Protein AF-A0AA90TKB2-F1 (afdb_monomer_lite)

Foldseek 3Di:
DDPDDLVVLVVQLVVQQDDVVLVVVCVVVVVVVRNVSVVVNVVSSVVSCVVRPRPPPD

pLDDT: mean 83.45, std 15.47, range [37.28, 96.06]

Structure (mmCIF, N/CA/C/O backbone):
data_AF-A0AA90TKB2-F1
#
_entry.id   AF-A0AA90TKB2-F1
#
loop_
_atom_site.group_PDB
_atom_site.id
_atom_site.type_symbol
_atom_site.label_atom_id
_atom_site.label_alt_id
_atom_site.label_comp_id
_atom_site.label_asym_id
_atom_site.label_entity_id
_ato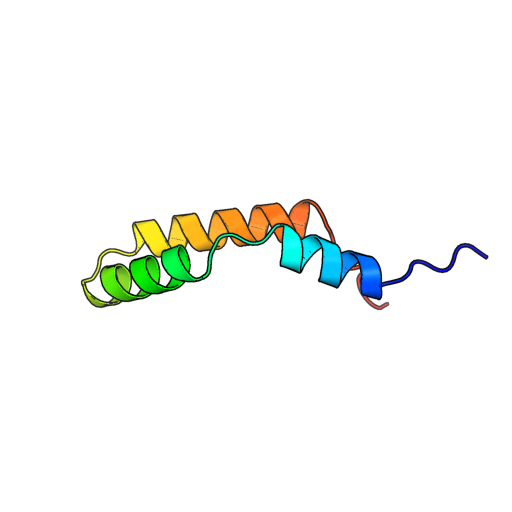m_site.label_seq_id
_atom_site.pdbx_PDB_ins_code
_atom_site.Cartn_x
_atom_site.Cartn_y
_atom_site.Cartn_z
_atom_site.occupancy
_atom_site.B_iso_or_equiv
_atom_site.auth_seq_id
_atom_site.auth_comp_id
_atom_site.auth_asym_id
_atom_site.auth_atom_id
_atom_site.pdbx_PDB_model_num
ATOM 1 N N . MET A 1 1 ? 18.737 0.497 -29.966 1.00 37.28 1 MET A N 1
ATOM 2 C CA . MET A 1 1 ? 17.592 1.179 -29.330 1.00 37.28 1 MET A CA 1
ATOM 3 C C . MET A 1 1 ? 17.202 0.355 -28.119 1.00 37.28 1 MET A C 1
ATOM 5 O O . MET A 1 1 ? 16.776 -0.776 -28.298 1.00 37.28 1 MET A O 1
ATOM 9 N N . ILE A 1 2 ? 17.475 0.845 -26.909 1.00 46.47 2 ILE A N 1
ATOM 10 C CA . ILE A 1 2 ? 17.092 0.143 -25.677 1.00 46.47 2 ILE A CA 1
ATOM 11 C C . ILE A 1 2 ? 15.636 0.521 -25.420 1.00 46.47 2 ILE A C 1
ATOM 13 O O . ILE A 1 2 ? 15.341 1.660 -25.068 1.00 46.47 2 ILE A O 1
ATOM 17 N N . ILE A 1 3 ? 14.723 -0.403 -25.707 1.00 52.44 3 ILE A N 1
ATOM 18 C CA . ILE A 1 3 ? 13.300 -0.232 -25.425 1.00 52.44 3 ILE A CA 1
ATOM 19 C C . ILE A 1 3 ? 13.130 -0.515 -23.933 1.00 52.44 3 ILE A C 1
ATOM 21 O O . ILE A 1 3 ? 13.204 -1.668 -23.511 1.00 52.44 3 ILE A O 1
ATOM 25 N N . TYR A 1 4 ? 12.947 0.530 -23.128 1.00 53.25 4 TYR A N 1
ATOM 26 C CA . TYR A 1 4 ? 12.522 0.372 -21.740 1.00 53.25 4 TYR A CA 1
ATOM 27 C C . TYR A 1 4 ? 11.102 -0.208 -21.747 1.00 53.25 4 TYR A C 1
ATOM 29 O O . TYR A 1 4 ? 10.155 0.480 -22.129 1.00 53.25 4 TYR A O 1
ATOM 37 N N . HIS A 1 5 ? 10.946 -1.479 -21.370 1.00 54.19 5 HIS A N 1
ATOM 38 C CA . HIS A 1 5 ? 9.629 -2.091 -21.210 1.00 54.19 5 HIS A CA 1
ATOM 39 C C . HIS A 1 5 ? 8.981 -1.526 -19.941 1.00 54.19 5 HIS A C 1
ATOM 41 O O . HIS A 1 5 ? 9.319 -1.896 -18.820 1.00 54.19 5 HIS A O 1
ATOM 47 N N . TYR A 1 6 ? 8.044 -0.591 -20.108 1.00 59.41 6 TYR A N 1
ATOM 48 C CA . TYR A 1 6 ? 7.223 -0.075 -19.005 1.00 59.41 6 TYR A CA 1
ATOM 49 C C . TYR A 1 6 ? 6.432 -1.180 -18.289 1.00 59.41 6 TYR A C 1
ATOM 51 O O . TYR A 1 6 ? 6.135 -1.043 -17.102 1.00 59.41 6 TYR A O 1
ATOM 59 N N . GLU A 1 7 ? 6.121 -2.269 -18.998 1.00 58.75 7 GLU A N 1
ATOM 60 C CA . GLU A 1 7 ? 5.443 -3.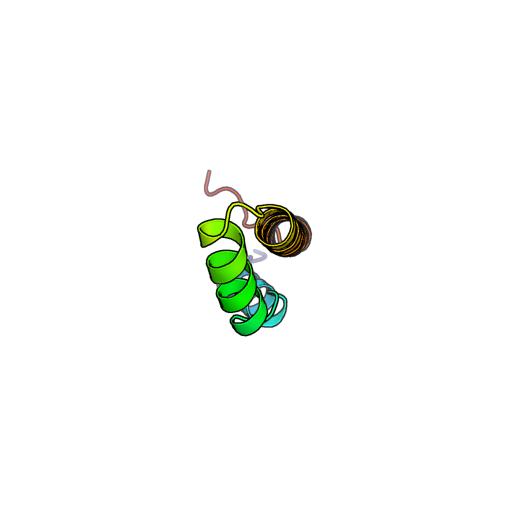450 -18.456 1.00 58.75 7 GLU A CA 1
ATOM 61 C C . GLU A 1 7 ? 6.227 -4.082 -17.292 1.00 58.75 7 GLU A C 1
ATOM 63 O O . GLU A 1 7 ? 5.618 -4.478 -16.295 1.00 58.75 7 GLU A O 1
ATOM 68 N N . ASP A 1 8 ? 7.567 -4.060 -17.337 1.00 75.06 8 ASP A N 1
ATOM 69 C CA . ASP A 1 8 ? 8.405 -4.602 -16.263 1.00 75.06 8 ASP A CA 1
ATOM 70 C C . ASP A 1 8 ? 8.258 -3.795 -14.971 1.00 75.06 8 ASP A C 1
ATOM 72 O O . ASP A 1 8 ? 8.159 -4.364 -13.887 1.00 75.06 8 ASP A O 1
ATOM 76 N N . VAL A 1 9 ? 8.202 -2.461 -15.049 1.00 78.94 9 VAL A N 1
ATOM 77 C CA . VAL A 1 9 ? 8.140 -1.602 -13.853 1.00 78.94 9 VAL A CA 1
ATOM 78 C C . VAL A 1 9 ? 6.833 -1.814 -13.092 1.00 78.94 9 VAL A C 1
ATOM 80 O O . VAL A 1 9 ? 6.838 -1.869 -11.861 1.00 78.94 9 VAL A O 1
ATOM 83 N N . ASP A 1 10 ? 5.709 -1.960 -13.795 1.00 80.50 10 ASP A N 1
ATOM 84 C CA . ASP A 1 10 ? 4.423 -2.245 -13.155 1.00 80.50 10 ASP A CA 1
ATOM 85 C C . ASP A 1 10 ? 4.373 -3.649 -12.547 1.00 80.50 10 ASP A C 1
ATOM 87 O O . ASP A 1 10 ? 3.874 -3.815 -11.429 1.00 80.50 10 ASP A O 1
ATOM 91 N N . GLN A 1 11 ? 4.944 -4.645 -13.225 1.00 83.25 11 GLN A N 1
ATOM 92 C CA . GLN A 1 11 ? 5.039 -6.003 -12.699 1.00 83.25 11 GLN A CA 1
ATOM 93 C C . GLN A 1 11 ? 5.957 -6.079 -11.468 1.00 83.25 11 GLN A C 1
ATOM 95 O O . GLN A 1 11 ? 5.582 -6.674 -10.455 1.00 83.25 11 GLN A O 1
ATOM 100 N N . LEU A 1 12 ? 7.111 -5.405 -11.510 1.00 84.62 12 LEU A N 1
ATOM 101 C CA . LEU A 1 12 ? 8.061 -5.299 -10.399 1.00 84.62 12 LEU A CA 1
ATOM 102 C C . LEU A 1 12 ? 7.444 -4.588 -9.190 1.00 84.62 12 LEU A C 1
ATOM 104 O O . LEU A 1 12 ? 7.590 -5.056 -8.061 1.00 84.62 12 LEU A O 1
ATOM 108 N N . ARG A 1 13 ? 6.695 -3.498 -9.408 1.00 88.00 13 ARG A N 1
ATOM 109 C CA . ARG A 1 13 ? 5.948 -2.817 -8.337 1.00 88.00 13 ARG A CA 1
ATOM 110 C C . ARG A 1 13 ? 4.883 -3.716 -7.736 1.00 88.00 13 ARG A C 1
ATOM 112 O O . ARG A 1 13 ? 4.783 -3.797 -6.518 1.00 88.00 13 ARG A O 1
ATOM 119 N N . ARG A 1 14 ? 4.101 -4.406 -8.569 1.00 86.06 14 ARG A N 1
ATOM 120 C CA . ARG A 1 14 ? 3.023 -5.286 -8.103 1.00 86.06 14 ARG A CA 1
ATOM 121 C C . ARG A 1 14 ? 3.549 -6.435 -7.249 1.00 86.06 14 ARG A C 1
ATOM 123 O O . ARG A 1 14 ? 2.910 -6.774 -6.261 1.00 86.06 14 ARG A O 1
ATOM 130 N N . ALA A 1 15 ? 4.708 -6.989 -7.604 1.00 87.75 15 ALA A N 1
ATOM 131 C CA . ALA A 1 15 ? 5.385 -8.009 -6.810 1.00 87.75 15 ALA A CA 1
ATOM 132 C C . ALA A 1 15 ? 5.985 -7.462 -5.500 1.00 87.75 15 ALA A C 1
ATOM 134 O O . ALA A 1 15 ? 6.131 -8.211 -4.540 1.00 87.75 15 ALA A O 1
ATOM 135 N N . ALA A 1 16 ? 6.343 -6.176 -5.461 1.00 90.50 16 ALA A N 1
ATOM 136 C CA . ALA A 1 16 ? 6.992 -5.544 -4.314 1.00 90.50 16 ALA A CA 1
ATOM 137 C C . ALA A 1 16 ? 6.036 -4.788 -3.376 1.00 90.50 16 ALA A C 1
ATOM 139 O O . ALA A 1 16 ? 6.468 -4.376 -2.300 1.00 90.50 16 ALA A O 1
ATOM 140 N N . TYR A 1 17 ? 4.776 -4.565 -3.764 1.00 91.19 17 TYR A N 1
ATOM 141 C CA . TYR A 1 17 ? 3.816 -3.866 -2.914 1.00 91.19 17 TYR A CA 1
ATOM 142 C C . TYR A 1 17 ? 3.543 -4.623 -1.609 1.00 91.19 17 TYR A C 1
ATOM 144 O O . TYR A 1 17 ? 3.526 -5.857 -1.602 1.00 91.19 17 TYR A O 1
ATOM 152 N N . PRO A 1 18 ? 3.284 -3.889 -0.511 1.00 91.56 18 PRO A N 1
ATOM 153 C CA . PRO A 1 18 ? 2.855 -4.503 0.735 1.00 91.56 18 PRO A CA 1
ATOM 154 C C . PRO A 1 18 ? 1.533 -5.277 0.550 1.00 91.56 18 PRO A C 1
ATOM 156 O O . PRO A 1 18 ? 0.713 -4.914 -0.305 1.00 91.56 18 PRO A O 1
ATOM 159 N N . PRO A 1 19 ? 1.303 -6.334 1.349 1.00 94.62 19 PRO A N 1
ATOM 160 C CA . PRO A 1 19 ? 0.086 -7.138 1.310 1.00 94.62 19 PRO A CA 1
ATOM 161 C C . PRO A 1 19 ? -1.203 -6.310 1.381 1.00 94.62 19 PRO A C 1
ATOM 163 O O . PRO A 1 19 ? -1.314 -5.351 2.141 1.00 94.62 19 PRO A O 1
ATOM 166 N N . LEU A 1 20 ? -2.243 -6.737 0.658 1.00 92.50 20 LEU A N 1
ATOM 167 C CA . LEU A 1 20 ? -3.567 -6.100 0.742 1.00 92.50 20 LEU A CA 1
ATOM 168 C C . LEU A 1 20 ? -4.235 -6.285 2.116 1.00 92.50 20 LEU A C 1
ATOM 170 O O . LEU A 1 20 ? -5.121 -5.513 2.471 1.00 92.50 20 LEU A O 1
ATOM 174 N N . ALA A 1 21 ? -3.816 -7.290 2.889 1.00 93.94 21 ALA A N 1
ATOM 175 C CA . ALA A 1 21 ? -4.279 -7.476 4.261 1.00 93.94 21 ALA A CA 1
ATOM 176 C C . ALA A 1 21 ? -3.861 -6.303 5.166 1.00 93.94 21 ALA A C 1
ATOM 178 O O . ALA A 1 21 ? -4.676 -5.832 5.956 1.00 93.94 21 ALA A O 1
ATOM 179 N N . ASP A 1 22 ? -2.647 -5.775 4.983 1.00 93.00 22 ASP A N 1
ATOM 180 C CA . ASP A 1 22 ? -2.149 -4.624 5.745 1.00 93.00 22 ASP A CA 1
ATOM 181 C C . ASP A 1 22 ? -2.915 -3.349 5.380 1.00 93.00 22 ASP A C 1
ATOM 183 O O . ASP A 1 22 ? -3.205 -2.529 6.247 1.00 93.00 22 ASP A O 1
ATOM 187 N N . LEU A 1 23 ? -3.334 -3.217 4.114 1.00 94.50 23 LEU A N 1
ATOM 188 C CA . LEU A 1 23 ? -4.242 -2.149 3.694 1.00 94.50 23 LEU A CA 1
ATOM 189 C C . LEU A 1 23 ? -5.609 -2.272 4.376 1.00 94.50 23 LEU A C 1
ATOM 191 O O . LEU A 1 23 ? -6.150 -1.276 4.849 1.00 94.50 23 LEU A O 1
ATOM 195 N N . ALA A 1 24 ? -6.184 -3.476 4.420 1.00 95.19 24 ALA A N 1
ATOM 196 C CA . ALA A 1 24 ? -7.481 -3.699 5.056 1.00 95.19 24 ALA A CA 1
ATOM 197 C C . ALA A 1 24 ? -7.442 -3.355 6.555 1.00 95.19 24 ALA A C 1
ATOM 199 O O . ALA A 1 24 ? -8.355 -2.699 7.060 1.00 95.19 24 ALA A O 1
ATOM 200 N N . ASP A 1 25 ? -6.364 -3.735 7.246 1.00 94.38 25 ASP A N 1
ATOM 201 C CA . ASP A 1 25 ? -6.147 -3.375 8.647 1.00 94.38 25 ASP A CA 1
ATOM 202 C C . ASP A 1 25 ? -5.946 -1.859 8.798 1.00 94.38 25 ASP A C 1
ATOM 204 O O . ASP A 1 25 ? -6.622 -1.220 9.603 1.00 94.38 25 ASP A O 1
ATOM 208 N N . ALA A 1 26 ? -5.107 -1.241 7.963 1.00 94.12 26 ALA A N 1
ATOM 209 C CA . ALA A 1 26 ? -4.897 0.204 7.966 1.00 94.12 26 ALA A CA 1
ATOM 210 C C . ALA A 1 26 ? -6.201 0.999 7.779 1.00 94.12 26 ALA A C 1
ATOM 212 O O . ALA A 1 26 ? -6.445 1.950 8.521 1.00 94.12 26 ALA A O 1
ATOM 213 N N . ILE A 1 27 ? -7.072 0.582 6.853 1.00 95.94 27 ILE A N 1
ATOM 214 C CA . ILE A 1 27 ? -8.392 1.195 6.633 1.00 95.94 27 ILE A CA 1
ATOM 215 C C . ILE A 1 27 ? -9.280 1.031 7.871 1.00 95.94 27 ILE A C 1
ATOM 217 O O . ILE A 1 27 ? -9.943 1.984 8.293 1.00 95.94 27 ILE A O 1
ATOM 221 N N . TYR A 1 28 ? -9.284 -0.157 8.481 1.00 96.06 28 TYR A N 1
ATOM 222 C CA . TYR A 1 28 ? -10.035 -0.399 9.708 1.00 96.06 28 TYR A CA 1
ATOM 223 C C . TYR A 1 28 ? -9.582 0.549 10.826 1.00 96.06 28 TYR A C 1
ATOM 225 O O . TYR A 1 28 ? -10.408 1.272 11.384 1.00 96.06 28 TYR A O 1
ATOM 233 N N . TRP A 1 29 ? -8.282 0.631 11.113 1.00 93.50 29 TRP A N 1
ATOM 234 C CA . TRP A 1 29 ? -7.755 1.511 12.162 1.00 93.50 29 TRP A CA 1
ATOM 235 C C . TRP A 1 29 ? -7.937 2.996 11.844 1.00 93.50 29 TRP A C 1
ATOM 237 O O . TRP A 1 29 ? -8.299 3.770 12.735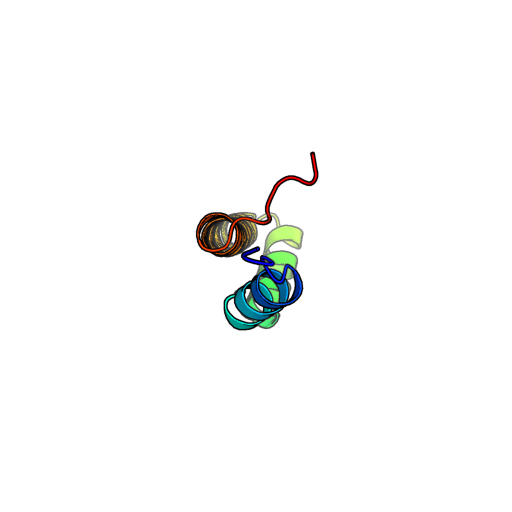 1.00 93.50 29 TRP A O 1
ATOM 247 N N 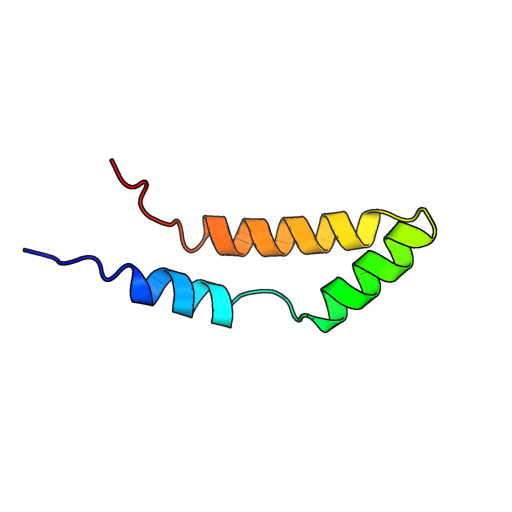. GLN A 1 30 ? -7.818 3.386 10.574 1.00 95.56 30 GLN A N 1
ATOM 248 C CA . GLN A 1 30 ? -8.103 4.748 10.131 1.00 95.56 30 GLN A CA 1
ATOM 249 C C . GLN A 1 30 ? -9.562 5.134 10.408 1.00 95.56 30 GLN A C 1
ATOM 251 O O . GLN A 1 30 ? -9.816 6.218 10.933 1.00 95.56 30 GLN A O 1
ATOM 256 N N . SER A 1 31 ? -10.521 4.234 10.156 1.00 94.00 31 SER A N 1
ATOM 257 C CA . SER A 1 31 ? -11.941 4.466 10.477 1.00 94.00 31 SER A C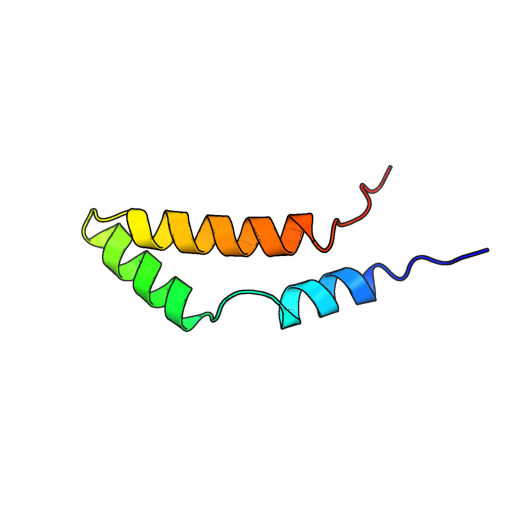A 1
ATOM 258 C C . SER A 1 31 ? -12.216 4.598 11.982 1.00 94.00 31 SER A C 1
ATOM 260 O O . SER A 1 31 ? -13.229 5.162 12.392 1.00 94.00 31 SER A O 1
ATOM 262 N N . ARG A 1 32 ? -11.293 4.112 12.821 1.00 94.38 32 ARG A N 1
ATOM 263 C CA . ARG A 1 32 ? -11.320 4.231 14.285 1.00 94.38 32 ARG A CA 1
ATOM 264 C C . ARG A 1 32 ? -10.568 5.468 14.792 1.00 94.38 32 ARG A C 1
ATOM 266 O O . ARG A 1 32 ? -10.441 5.636 16.002 1.00 94.38 32 ARG A O 1
ATOM 273 N N . GLY A 1 33 ? -10.080 6.322 13.889 1.00 93.06 33 GLY A N 1
ATOM 274 C CA . GLY A 1 33 ? -9.333 7.540 14.210 1.00 93.06 33 GLY A CA 1
ATOM 275 C C . GLY A 1 33 ? -7.833 7.328 14.433 1.00 93.06 33 GLY A C 1
ATOM 276 O O . GLY A 1 33 ? -7.165 8.239 14.911 1.00 93.06 33 GLY A O 1
ATOM 277 N N . GLN A 1 34 ? -7.290 6.152 14.104 1.00 92.75 34 GLN A N 1
ATOM 278 C CA . GLN A 1 34 ? -5.860 5.848 14.211 1.00 92.75 34 GLN A CA 1
ATOM 279 C C . GLN A 1 34 ? -5.237 5.769 12.810 1.00 92.75 34 GLN A C 1
ATOM 281 O O . GLN A 1 34 ? -5.332 4.745 12.137 1.00 92.75 34 GLN A O 1
ATOM 286 N N . SER A 1 35 ? -4.602 6.854 12.354 1.00 90.94 35 SER A N 1
ATOM 287 C CA . SER A 1 35 ? -4.034 6.956 10.997 1.00 90.94 35 SER A CA 1
ATOM 288 C C . SER A 1 35 ? -2.660 6.306 10.824 1.00 90.94 35 SER A C 1
ATOM 290 O O . SER A 1 35 ? -2.273 6.046 9.687 1.00 90.94 35 SER A O 1
ATOM 292 N N . GLY A 1 36 ? -1.948 5.992 11.913 1.00 92.44 36 GLY A N 1
ATOM 293 C CA . GLY A 1 36 ? -0.549 5.542 11.857 1.00 92.44 36 GLY A CA 1
ATOM 294 C C . GLY A 1 36 ? -0.312 4.344 10.931 1.00 92.44 36 GLY A C 1
ATOM 295 O O . GLY A 1 36 ? 0.607 4.361 10.123 1.00 92.44 36 GLY A O 1
ATOM 296 N N . LYS A 1 37 ? -1.207 3.349 10.936 1.00 88.44 37 LYS A N 1
ATOM 297 C CA . LYS A 1 37 ? -1.091 2.183 10.040 1.00 88.44 37 LYS A CA 1
ATOM 298 C C . LYS A 1 37 ? -1.288 2.523 8.564 1.00 88.44 37 LYS A C 1
ATOM 300 O O . LYS A 1 37 ? -0.678 1.906 7.698 1.00 88.44 37 LYS A O 1
ATOM 305 N N . MET A 1 38 ? -2.127 3.513 8.267 1.00 93.75 38 MET A N 1
ATOM 306 C CA . MET A 1 38 ? -2.303 3.995 6.898 1.00 93.75 38 MET A CA 1
ATOM 307 C C . MET A 1 38 ? -1.088 4.804 6.439 1.00 93.75 38 MET A C 1
ATOM 309 O O . MET A 1 38 ? -0.684 4.701 5.283 1.00 93.75 38 MET A O 1
ATOM 313 N N . GLU A 1 39 ? -0.474 5.574 7.337 1.00 94.50 39 GLU A N 1
ATOM 314 C CA . GLU A 1 39 ? 0.780 6.287 7.072 1.00 94.50 39 GLU A CA 1
ATOM 315 C C . GLU A 1 39 ? 1.930 5.308 6.795 1.00 94.50 39 GLU A C 1
ATOM 317 O O . GLU A 1 39 ? 2.622 5.456 5.789 1.00 94.50 39 GLU A O 1
ATOM 322 N N . GLU A 1 40 ? 2.071 4.256 7.606 1.00 93.38 40 GLU A N 1
ATOM 323 C CA . GLU A 1 40 ? 3.047 3.178 7.395 1.00 93.38 40 GLU A CA 1
ATOM 324 C C . GLU A 1 40 ? 2.830 2.457 6.058 1.00 93.38 40 GLU A C 1
ATOM 326 O O . GLU A 1 40 ? 3.775 2.273 5.284 1.00 93.38 40 GLU A O 1
ATOM 331 N N . TYR A 1 41 ? 1.580 2.095 5.743 1.00 94.44 41 TYR A N 1
ATOM 332 C CA . TYR A 1 41 ? 1.242 1.453 4.474 1.00 94.44 41 TYR A CA 1
ATOM 333 C C . TYR A 1 41 ? 1.595 2.347 3.279 1.00 94.44 41 TYR A C 1
ATOM 335 O O . TYR A 1 41 ? 2.210 1.898 2.308 1.00 94.44 41 TYR A O 1
ATOM 343 N N . ASN A 1 42 ? 1.258 3.636 3.361 1.00 93.75 42 ASN A N 1
ATOM 344 C CA . ASN A 1 42 ? 1.573 4.603 2.317 1.00 93.75 42 ASN A CA 1
ATOM 345 C C . ASN A 1 42 ? 3.084 4.791 2.147 1.00 93.75 42 ASN A C 1
ATOM 347 O O . ASN A 1 42 ? 3.553 4.819 1.009 1.00 93.75 42 ASN A O 1
ATOM 351 N N . ALA A 1 43 ? 3.850 4.844 3.240 1.00 94.69 43 ALA A N 1
ATOM 352 C CA . ALA A 1 43 ? 5.308 4.928 3.192 1.00 94.69 43 ALA A CA 1
ATOM 353 C C . ALA A 1 43 ? 5.932 3.686 2.528 1.00 94.69 43 ALA A C 1
ATOM 355 O O . ALA A 1 43 ? 6.847 3.807 1.712 1.00 94.69 43 ALA A O 1
ATOM 356 N N . ALA A 1 44 ? 5.404 2.488 2.803 1.00 92.62 44 ALA A N 1
ATOM 357 C CA . ALA A 1 44 ? 5.843 1.260 2.141 1.00 92.62 44 ALA A CA 1
ATOM 358 C C . ALA A 1 44 ? 5.535 1.278 0.631 1.00 92.62 44 ALA A C 1
ATOM 360 O O . ALA A 1 44 ? 6.387 0.934 -0.192 1.00 92.62 44 ALA A O 1
ATOM 361 N N . VAL A 1 45 ? 4.341 1.737 0.243 1.00 93.00 45 VAL A N 1
ATOM 362 C CA . VAL A 1 45 ? 3.962 1.927 -1.167 1.00 93.00 45 VAL A CA 1
ATOM 363 C C . VAL A 1 45 ? 4.857 2.966 -1.850 1.00 93.00 45 VAL A C 1
ATOM 365 O O . VAL A 1 45 ? 5.258 2.773 -3.002 1.00 93.00 45 VAL A O 1
ATOM 368 N N . GLU A 1 46 ? 5.190 4.058 -1.165 1.00 92.31 46 GLU A N 1
ATOM 369 C CA . GLU A 1 46 ? 6.093 5.092 -1.667 1.00 92.31 46 GLU A CA 1
ATOM 370 C C . GLU A 1 46 ? 7.504 4.541 -1.883 1.00 92.31 46 GLU A C 1
ATOM 372 O O . GLU A 1 46 ? 8.059 4.712 -2.967 1.00 92.31 46 GLU A O 1
ATOM 377 N N . ALA A 1 47 ? 8.047 3.781 -0.929 1.00 91.31 47 ALA A N 1
ATOM 378 C CA . ALA A 1 47 ? 9.351 3.134 -1.066 1.00 91.31 47 ALA A CA 1
ATOM 379 C C . ALA A 1 47 ? 9.418 2.221 -2.305 1.00 91.31 47 ALA A C 1
ATOM 381 O O . ALA A 1 47 ? 10.406 2.242 -3.044 1.00 91.31 47 ALA A O 1
ATOM 382 N N . VAL A 1 48 ? 8.347 1.471 -2.591 1.00 90.12 48 VAL A N 1
ATOM 383 C CA . VAL A 1 48 ? 8.239 0.637 -3.801 1.00 90.12 48 VAL A CA 1
ATOM 384 C C . VAL A 1 48 ? 8.228 1.495 -5.067 1.00 90.12 48 VAL A C 1
ATOM 386 O O . VAL A 1 48 ? 8.923 1.185 -6.038 1.00 90.12 48 VAL A O 1
ATOM 389 N N . LYS A 1 49 ? 7.477 2.600 -5.072 1.00 88.12 49 LYS A N 1
ATOM 390 C CA . LYS A 1 49 ? 7.409 3.515 -6.222 1.00 88.12 49 LYS A CA 1
ATOM 391 C C . LYS A 1 49 ? 8.729 4.244 -6.472 1.00 88.12 49 LYS A C 1
ATOM 393 O O . LYS A 1 49 ? 9.070 4.435 -7.639 1.00 88.12 49 LYS A O 1
ATOM 398 N N . THR A 1 50 ? 9.457 4.599 -5.415 1.00 88.44 50 THR A N 1
ATOM 399 C CA . THR A 1 50 ? 10.793 5.210 -5.469 1.00 88.44 50 THR A CA 1
ATOM 400 C C . THR A 1 50 ? 11.845 4.214 -5.947 1.00 88.44 50 THR A C 1
ATOM 402 O O . THR A 1 50 ? 12.695 4.568 -6.758 1.00 88.44 50 THR A O 1
ATOM 405 N N . ARG A 1 51 ? 11.765 2.949 -5.511 1.00 85.81 51 ARG A N 1
ATOM 406 C CA . ARG A 1 51 ? 12.664 1.875 -5.963 1.00 85.81 51 ARG A CA 1
ATOM 407 C C . ARG A 1 51 ? 12.472 1.528 -7.439 1.00 85.81 51 ARG A C 1
ATOM 409 O O . ARG A 1 51 ? 13.438 1.205 -8.122 1.00 85.81 51 ARG A O 1
ATOM 416 N N . TYR A 1 52 ? 11.236 1.596 -7.922 1.00 85.94 52 TYR A N 1
ATOM 417 C CA . TYR A 1 52 ? 10.880 1.308 -9.308 1.00 85.94 52 TYR A CA 1
ATOM 418 C C . TYR A 1 52 ? 10.221 2.537 -9.937 1.00 85.94 52 TYR A C 1
ATOM 420 O O . TYR A 1 52 ? 9.002 2.538 -10.100 1.00 85.94 52 TYR A O 1
ATOM 428 N N . PRO A 1 53 ? 10.949 3.621 -10.244 1.00 81.56 53 PRO A N 1
ATOM 429 C CA . PRO A 1 53 ? 10.343 4.825 -10.800 1.00 81.56 53 PRO A CA 1
ATOM 430 C C . PRO A 1 53 ? 9.727 4.521 -12.172 1.00 81.56 53 PRO A C 1
ATOM 432 O O . PRO A 1 53 ? 10.372 3.934 -13.038 1.00 81.56 53 PRO A O 1
ATOM 435 N N . LYS A 1 54 ? 8.467 4.922 -12.384 1.00 76.56 54 LYS A N 1
ATOM 436 C CA . LYS A 1 54 ? 7.903 4.947 -13.737 1.00 76.56 54 LYS A CA 1
ATOM 437 C C . LYS A 1 54 ? 8.585 6.087 -14.480 1.00 76.56 54 LYS A C 1
ATOM 439 O O . LYS A 1 54 ? 8.621 7.186 -13.920 1.00 76.56 54 LYS A O 1
ATOM 444 N N . PRO A 1 55 ? 9.096 5.870 -15.701 1.00 68.75 55 PRO A N 1
ATOM 445 C CA . PRO A 1 55 ? 9.566 6.988 -16.492 1.00 68.75 55 PRO A CA 1
ATOM 446 C C . PRO A 1 55 ? 8.404 7.986 -16.630 1.00 68.75 55 PRO A C 1
ATOM 448 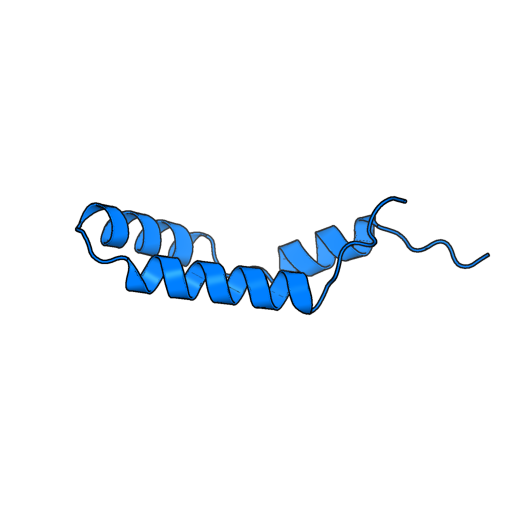O O . PRO A 1 55 ? 7.238 7.595 -16.776 1.00 68.75 55 PRO A O 1
ATOM 451 N N . ALA A 1 56 ? 8.686 9.275 -16.464 1.00 62.66 56 ALA A N 1
ATOM 452 C CA . ALA A 1 56 ? 7.702 10.292 -16.792 1.00 62.66 56 ALA A CA 1
ATOM 453 C C . ALA A 1 56 ? 7.488 10.190 -18.305 1.00 62.66 56 ALA A C 1
ATOM 455 O O . ALA A 1 56 ? 8.460 10.289 -19.052 1.00 62.66 56 ALA A O 1
ATOM 456 N N . MET A 1 57 ? 6.263 9.908 -18.756 1.00 55.03 57 MET A N 1
ATOM 457 C CA . MET A 1 57 ? 5.957 10.100 -20.173 1.00 55.03 57 MET A CA 1
ATOM 458 C C . MET A 1 57 ? 6.143 11.600 -20.441 1.00 55.03 57 MET A C 1
ATOM 460 O O . MET A 1 57 ? 5.386 12.403 -19.896 1.00 55.03 57 MET A O 1
ATOM 464 N N . LEU A 1 58 ? 7.219 11.948 -21.153 1.00 44.69 58 LEU A N 1
ATOM 465 C CA . LEU A 1 58 ? 7.474 13.279 -21.710 1.00 44.69 58 LEU A CA 1
ATOM 466 C C . LEU A 1 58 ? 6.564 13.506 -22.917 1.00 44.69 58 LEU A C 1
ATOM 468 O O . LEU A 1 58 ? 6.434 12.555 -23.723 1.00 44.69 58 LEU A O 1
#

Sequence (58 aa):
MIIYHYEDVDQLRRAAYPPLADLADAIYWQSRGQSGKMEEYNAAVEAVKTRYPKPAML

Radius of gyration: 14.66 Å; chains: 1; bounding box: 30×21×44 Å

Secondary structure (DSSP, 8-state):
-----HHHHHHHHHHHSPPHHHHHHHHHHHHTT--HHHHHHHHHHHHHHHHSPPPP--